Protein AF-A0A162RQN7-F1 (afdb_monomer_lite)

InterPro domains:
  IPR049168 Glycosyl hydrolase family 134 [PF21087] (33-75)
  IPR049168 Glycosyl hydrolase family 134 [PF21087] (76-157)

Radius of gyration: 20.98 Å; chains: 1; bounding box: 53×55×65 Å

Secondary structure (DSSP, 8-state):
----------------------SEEEEE-TTHHHHHHHHHHTT--HHHHHHHHHH-TTS-PPSGGGG--SGGG-S-HHHHGGGGT-HHHHHHHHHHHHHHH-HHHHHHHHHHHHHHHHSTT-HHHHIIIIIIIIHHHHHHHH-GGGGTSSEEEEE-----

Sequence (160 aa):
MQLNILSSLFVLFAIITIVLAADNGHYTVSDLGKRKQQILKNGGATLELAIAMLETEDMTNYVYGDGKTQDSANFDYNKGAVLNTDLAKDIKSRQESQAYFGLDKRFAGHRNGETGINNPNTQDIQNYKDAGVYWIKAQIESDQKYLRDDTSFWVYVQPI

pLDDT: mean 79.71, std 20.38, range [31.53, 98.5]

Organism: NCBI:txid747725

Foldseek 3Di:
DDDDDDDPDPPPPPPPPPPPQFPKDKDFDPCLLVVLVVLVVLPDDLLLVLLLLAQDVSSADDDQLVPDDDLSQDPDSVVVVVCNVDVSVVRVVLVVLCVVLPDQLSLQCVQPNPVRNVPSPDPLSCCCPVVRRVVQSCVCVVDVVSSRGRMRMYGDRDHD

Structure (mmCIF, N/CA/C/O backbone):
data_AF-A0A162RQN7-F1
#
_entry.id   AF-A0A162RQN7-F1
#
loop_
_atom_site.group_PDB
_atom_site.id
_atom_site.type_symbol
_atom_site.label_atom_id
_atom_site.label_alt_id
_atom_site.label_comp_id
_atom_site.label_asym_id
_atom_site.label_entity_id
_atom_site.label_seq_id
_atom_site.pdbx_PDB_ins_code
_atom_site.Cartn_x
_atom_site.Cartn_y
_atom_site.Cartn_z
_atom_site.occupancy
_atom_site.B_iso_or_equiv
_atom_site.auth_seq_id
_atom_site.auth_comp_id
_atom_site.auth_asym_id
_atom_site.auth_atom_id
_atom_site.pdbx_PDB_model_num
ATOM 1 N N . MET A 1 1 ? -32.798 38.073 -50.586 1.00 39.59 1 MET A N 1
ATOM 2 C CA . MET A 1 1 ? -31.399 38.549 -50.500 1.00 39.59 1 MET A CA 1
ATOM 3 C C . MET A 1 1 ? -31.307 39.347 -49.209 1.00 39.59 1 MET A C 1
ATOM 5 O O . MET A 1 1 ? -32.030 40.318 -49.113 1.00 39.59 1 MET A O 1
ATOM 9 N N . GLN A 1 2 ? -30.617 38.983 -48.134 1.00 37.03 2 GLN A N 1
ATOM 10 C CA . GLN A 1 2 ? -29.761 37.857 -47.757 1.00 37.03 2 GLN A CA 1
ATOM 11 C C . GLN A 1 2 ? -30.030 37.595 -46.257 1.00 37.03 2 GLN A C 1
ATOM 13 O O . GLN A 1 2 ? -30.337 38.524 -45.513 1.00 37.03 2 GLN A O 1
ATOM 18 N N . LEU A 1 3 ? -29.956 36.332 -45.843 1.00 38.66 3 LEU A N 1
ATOM 19 C CA . LEU A 1 3 ? -30.145 35.859 -44.472 1.00 38.66 3 LEU A CA 1
ATOM 20 C C . LEU A 1 3 ? -28.777 35.871 -43.765 1.00 38.66 3 LEU A C 1
ATOM 22 O O . LEU A 1 3 ? -27.895 35.151 -44.215 1.00 38.66 3 LEU A O 1
ATOM 26 N N . ASN A 1 4 ? -28.595 36.633 -42.681 1.00 45.12 4 ASN A N 1
ATOM 27 C CA . ASN A 1 4 ? -27.395 36.554 -41.835 1.00 45.12 4 ASN A CA 1
ATOM 28 C C . ASN A 1 4 ? -27.809 36.323 -40.381 1.00 45.12 4 ASN A C 1
ATOM 30 O O . ASN A 1 4 ? -28.064 37.266 -39.637 1.00 45.12 4 ASN A O 1
ATOM 34 N N . ILE A 1 5 ? -27.865 35.055 -39.981 1.00 48.38 5 ILE A N 1
ATOM 35 C CA . ILE A 1 5 ? -27.918 34.666 -38.574 1.00 48.38 5 ILE A CA 1
ATOM 36 C C . ILE A 1 5 ? -26.516 34.155 -38.245 1.00 48.38 5 ILE A C 1
ATOM 38 O O . ILE A 1 5 ? -26.109 33.109 -38.746 1.00 48.38 5 ILE A O 1
ATOM 42 N N . LEU A 1 6 ? -25.753 34.925 -37.462 1.00 45.31 6 LEU A N 1
ATOM 43 C CA . LEU A 1 6 ? -24.484 34.463 -36.905 1.00 45.31 6 LEU A CA 1
ATOM 44 C C . LEU A 1 6 ? -24.767 33.284 -35.966 1.00 45.31 6 LEU A C 1
ATOM 46 O O . LEU A 1 6 ? -25.307 33.445 -34.874 1.00 45.31 6 LEU A O 1
ATOM 50 N N . SER A 1 7 ? -24.376 32.096 -36.401 1.00 43.31 7 SER A N 1
ATOM 51 C CA . SER A 1 7 ? -24.244 30.900 -35.582 1.00 43.31 7 SER A CA 1
ATOM 52 C C . SER A 1 7 ? -23.085 31.079 -34.596 1.00 43.31 7 SER A C 1
ATOM 54 O O . SER A 1 7 ? -21.920 30.951 -34.969 1.00 43.31 7 SER A O 1
ATOM 56 N N . SER A 1 8 ? -23.402 31.376 -33.334 1.00 44.66 8 SER A N 1
ATOM 57 C CA . SER A 1 8 ? -22.459 31.238 -32.220 1.00 44.66 8 SER A CA 1
ATOM 58 C C . SER A 1 8 ? -22.447 29.775 -31.783 1.00 44.66 8 SER A C 1
ATOM 60 O O . SER A 1 8 ? -23.361 29.299 -31.11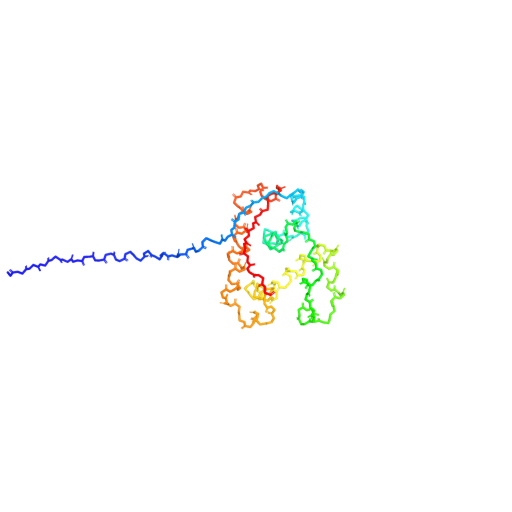0 1.00 44.66 8 SER A O 1
ATOM 62 N N . LEU A 1 9 ? -21.439 29.038 -32.242 1.00 41.03 9 LEU A N 1
ATOM 63 C CA . LEU A 1 9 ? -21.198 27.651 -31.870 1.00 41.03 9 LEU A CA 1
ATOM 64 C C . LEU A 1 9 ? -20.382 27.645 -30.567 1.00 41.03 9 LEU A C 1
ATOM 66 O O . LEU A 1 9 ? -19.156 27.709 -30.592 1.00 41.03 9 LEU A O 1
ATOM 70 N N . PHE A 1 10 ? -21.052 27.587 -29.415 1.00 44.25 10 PHE A N 1
ATOM 71 C CA . PHE A 1 10 ? -20.393 27.202 -28.165 1.00 44.25 10 PHE A CA 1
ATOM 72 C C . PHE A 1 10 ? -20.139 25.692 -28.232 1.00 44.25 10 PHE A C 1
ATOM 74 O O . PHE A 1 10 ? -21.006 24.883 -27.906 1.00 44.25 10 PHE A O 1
ATOM 81 N N . VAL A 1 11 ? -18.962 25.297 -28.721 1.00 45.03 11 VAL A N 1
ATOM 82 C CA . VAL A 1 11 ? -18.512 23.904 -28.640 1.00 45.03 11 VAL A CA 1
ATOM 83 C C . VAL A 1 11 ? -18.112 23.646 -27.193 1.00 45.03 11 VAL A C 1
ATOM 85 O O . VAL A 1 11 ? -16.981 23.893 -26.779 1.00 45.03 11 VAL A O 1
ATOM 88 N N . LEU A 1 12 ? -19.076 23.179 -26.404 1.00 38.59 12 LEU A N 1
ATOM 89 C CA . LEU A 1 12 ? -18.818 22.570 -25.112 1.00 38.59 12 LEU A CA 1
ATOM 90 C C . LEU A 1 12 ? -18.102 21.240 -25.382 1.00 38.59 12 LEU A C 1
ATOM 92 O O . LEU A 1 12 ? -18.740 20.233 -25.683 1.00 38.59 12 LEU A O 1
ATOM 96 N N . PHE A 1 13 ? -16.770 21.236 -25.316 1.00 43.47 13 PHE A N 1
ATOM 97 C CA . PHE A 1 13 ? -16.006 19.996 -25.204 1.00 43.47 13 PHE A CA 1
ATOM 98 C C . PHE A 1 13 ? -16.318 19.382 -23.835 1.00 43.47 13 PHE A C 1
ATOM 100 O O . PHE A 1 13 ? -15.612 19.604 -22.854 1.00 43.47 13 PHE A O 1
ATOM 107 N N . ALA A 1 14 ? -17.405 18.617 -23.756 1.00 45.25 14 ALA A N 1
ATOM 108 C CA . ALA A 1 14 ? -17.536 17.606 -22.727 1.00 45.25 14 ALA A CA 1
ATOM 109 C C . ALA A 1 14 ? -16.479 16.545 -23.045 1.00 45.25 14 ALA A C 1
ATOM 111 O O . ALA A 1 14 ? -16.681 15.679 -23.895 1.00 45.25 14 ALA A O 1
ATOM 112 N N . ILE A 1 15 ? -15.315 16.653 -22.404 1.00 43.25 15 ILE A N 1
ATOM 113 C CA . ILE A 1 15 ? -14.391 15.529 -22.309 1.00 43.25 15 ILE A CA 1
ATOM 114 C C . ILE A 1 15 ? -15.128 14.494 -21.460 1.00 43.25 15 ILE A C 1
ATOM 116 O O . ILE A 1 15 ? -15.089 14.533 -20.234 1.00 43.25 15 ILE A O 1
ATOM 120 N N . ILE A 1 16 ? -15.875 13.609 -22.119 1.00 43.38 16 ILE A N 1
ATOM 121 C CA . ILE A 1 16 ? -16.363 12.382 -21.504 1.00 43.38 16 ILE A CA 1
ATOM 122 C C . ILE A 1 16 ? -15.123 11.506 -21.373 1.00 43.38 16 ILE A C 1
ATOM 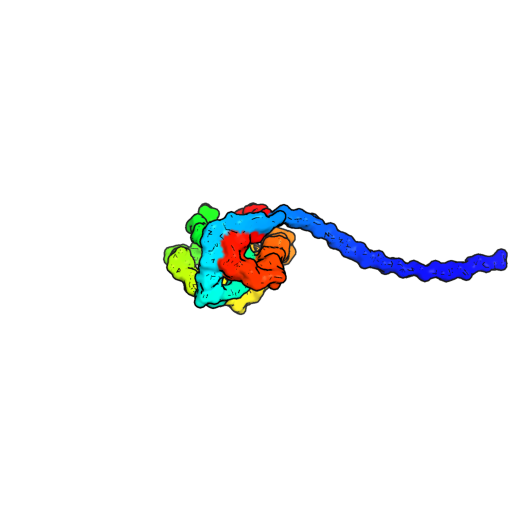124 O O . ILE A 1 16 ? -14.773 10.746 -22.275 1.00 43.38 16 ILE A O 1
ATOM 128 N N . THR A 1 17 ? -14.405 11.656 -20.263 1.00 44.41 17 THR A N 1
ATOM 129 C CA . THR A 1 17 ? -13.558 10.574 -19.785 1.00 44.41 17 THR A CA 1
ATOM 130 C C . THR A 1 17 ? -14.504 9.424 -19.482 1.00 44.41 17 THR A C 1
ATOM 132 O O . THR A 1 17 ? -15.276 9.459 -18.524 1.00 44.41 17 THR A O 1
ATOM 135 N N . ILE A 1 18 ? -14.500 8.413 -20.347 1.00 40.03 18 ILE A N 1
ATOM 136 C CA . ILE A 1 18 ? -15.088 7.124 -20.011 1.00 40.03 18 ILE A CA 1
ATOM 137 C C . ILE A 1 18 ? -14.220 6.592 -18.875 1.00 40.03 18 ILE A C 1
ATOM 139 O O . ILE A 1 18 ? -13.161 6.013 -19.101 1.00 40.03 18 ILE A O 1
ATOM 143 N N . VAL A 1 19 ? -14.637 6.851 -17.637 1.00 49.16 19 VAL A N 1
ATOM 144 C CA . VAL A 1 19 ? -14.188 6.059 -16.501 1.00 49.16 19 VAL A CA 1
ATOM 145 C C . VAL A 1 19 ? -14.808 4.693 -16.749 1.00 49.16 19 VAL A C 1
ATOM 147 O O . VAL A 1 19 ? -15.991 4.485 -16.486 1.00 49.16 19 VAL A O 1
ATOM 150 N N . LEU A 1 20 ? -14.039 3.766 -17.326 1.00 47.84 20 LEU A N 1
ATOM 151 C CA . LEU A 1 20 ? -14.301 2.357 -17.068 1.00 47.84 20 LEU A CA 1
ATOM 152 C C . LEU A 1 20 ? -14.300 2.256 -15.548 1.00 47.84 20 LEU A C 1
ATOM 154 O O . LEU A 1 20 ? -13.273 2.529 -14.926 1.00 47.84 20 LEU A O 1
ATOM 158 N N . ALA A 1 21 ? -15.468 2.014 -14.951 1.00 54.25 21 ALA A N 1
ATOM 159 C CA . ALA A 1 21 ? -15.546 1.789 -13.522 1.00 54.25 21 ALA A CA 1
ATOM 160 C C . ALA A 1 21 ? -14.578 0.640 -13.232 1.00 54.25 21 ALA A C 1
ATOM 162 O O . ALA A 1 21 ? -14.790 -0.473 -13.713 1.00 54.25 21 ALA A O 1
ATOM 163 N N . ALA A 1 22 ? -13.466 0.943 -12.558 1.00 67.19 22 ALA A N 1
ATOM 164 C CA . ALA A 1 22 ? -12.568 -0.097 -12.093 1.00 67.19 22 ALA A CA 1
ATOM 165 C C . ALA A 1 22 ? -13.411 -1.048 -11.239 1.00 67.19 22 ALA A C 1
ATOM 167 O O . ALA A 1 22 ? -14.250 -0.574 -10.473 1.00 67.19 22 ALA A O 1
ATOM 168 N N . ASP A 1 23 ? -13.243 -2.357 -11.398 1.00 89.62 23 ASP A N 1
ATOM 169 C CA . ASP A 1 23 ? -13.933 -3.308 -10.532 1.00 89.62 23 ASP A CA 1
ATOM 170 C C . ASP A 1 23 ? -13.385 -3.113 -9.116 1.00 89.62 23 ASP A C 1
ATOM 172 O O . ASP A 1 23 ? -12.203 -3.352 -8.864 1.00 89.62 23 ASP A O 1
ATOM 176 N N . ASN A 1 24 ? -14.191 -2.505 -8.249 1.00 93.31 24 ASN A N 1
ATOM 177 C CA . ASN A 1 24 ? -13.768 -2.008 -6.949 1.00 93.31 24 ASN A CA 1
ATOM 178 C C . ASN A 1 24 ? -14.904 -2.083 -5.932 1.00 93.31 24 ASN A C 1
A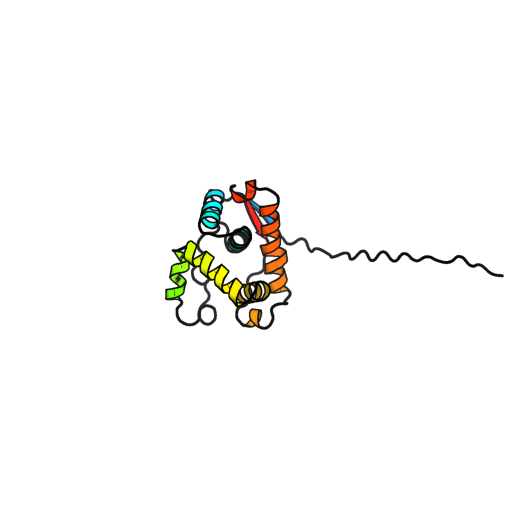TOM 180 O O . ASN A 1 24 ? -16.084 -2.190 -6.273 1.00 93.31 24 ASN A O 1
ATOM 184 N N . GLY A 1 25 ? -14.542 -2.007 -4.658 1.00 95.00 25 GLY A N 1
ATOM 185 C CA . GLY A 1 25 ? -15.517 -2.033 -3.583 1.00 95.00 25 GLY A CA 1
ATOM 186 C C . GLY A 1 25 ? -14.873 -2.011 -2.211 1.00 95.00 25 GLY A C 1
ATOM 187 O O . GLY A 1 25 ? -13.733 -1.578 -2.038 1.00 95.00 25 GLY A O 1
ATOM 188 N N . HIS A 1 26 ? -15.630 -2.475 -1.221 1.00 96.62 26 HIS A N 1
ATOM 189 C CA . HIS A 1 26 ? -15.148 -2.631 0.143 1.00 96.62 26 HIS A CA 1
ATOM 190 C C . HIS A 1 26 ? -15.796 -3.826 0.840 1.00 96.62 26 HIS A C 1
ATOM 192 O O . HIS A 1 26 ? -16.879 -4.270 0.461 1.00 96.62 26 HIS A O 1
ATOM 198 N N . TYR A 1 27 ? -15.130 -4.324 1.872 1.00 97.00 27 TYR A N 1
ATOM 199 C CA . TYR A 1 27 ? -15.629 -5.347 2.789 1.00 97.00 27 TYR A CA 1
ATOM 200 C C . TYR A 1 27 ? -14.974 -5.169 4.163 1.00 97.00 27 TYR A C 1
ATOM 202 O O . TYR A 1 27 ? -14.111 -4.310 4.348 1.00 97.00 27 TYR A O 1
ATOM 210 N N . THR A 1 28 ? -15.412 -5.938 5.156 1.00 97.69 28 THR A N 1
ATOM 211 C CA . THR A 1 28 ? -14.861 -5.878 6.515 1.00 97.69 28 THR A CA 1
ATOM 212 C C . THR A 1 28 ? -13.856 -7.002 6.729 1.00 97.69 28 THR A C 1
ATOM 214 O O . THR A 1 28 ? -14.183 -8.165 6.502 1.00 97.69 28 THR A O 1
ATOM 217 N N . VAL A 1 29 ? -12.668 -6.657 7.224 1.00 95.00 29 VAL A N 1
ATOM 218 C CA . VAL A 1 29 ? -11.610 -7.599 7.612 1.00 95.00 29 VAL A CA 1
ATOM 219 C C . VAL A 1 29 ? -11.347 -7.441 9.101 1.00 95.00 29 VAL A C 1
ATOM 221 O O . VAL A 1 29 ? -10.922 -6.379 9.555 1.00 95.00 29 VAL A O 1
ATOM 224 N N . SER A 1 30 ? -11.608 -8.501 9.866 1.00 96.44 30 SER A N 1
ATOM 225 C CA . SER A 1 30 ? -11.440 -8.491 11.323 1.00 96.44 30 SER A CA 1
ATOM 226 C C . SER A 1 30 ? -10.039 -8.023 11.717 1.00 96.44 30 SER A C 1
ATOM 228 O O . SER A 1 30 ? -9.048 -8.495 11.166 1.00 96.44 30 SER A O 1
ATOM 230 N N . ASP A 1 31 ? -9.962 -7.123 12.699 1.00 95.44 31 ASP A N 1
ATOM 231 C CA . ASP A 1 31 ? -8.719 -6.566 13.252 1.00 95.44 31 ASP A CA 1
ATOM 232 C C . ASP A 1 31 ? -7.882 -5.697 12.291 1.00 95.44 31 ASP A C 1
ATOM 234 O O . ASP A 1 31 ? -6.827 -5.181 12.691 1.00 95.44 31 ASP A O 1
ATOM 238 N N . LEU A 1 32 ? -8.353 -5.437 11.068 1.00 95.25 32 LEU A N 1
ATOM 239 C CA . LEU A 1 32 ? -7.648 -4.585 10.110 1.00 95.25 32 LEU A CA 1
ATOM 240 C C . LEU A 1 32 ? -7.447 -3.164 10.653 1.00 95.25 32 LEU A C 1
ATOM 242 O O . LEU A 1 32 ? -6.387 -2.568 10.459 1.00 95.25 32 LEU A O 1
ATOM 246 N N . GLY A 1 33 ? -8.397 -2.635 11.423 1.00 96.06 33 GLY A N 1
ATOM 247 C CA . GLY A 1 33 ? -8.271 -1.351 12.103 1.00 96.06 33 GLY A CA 1
ATOM 248 C C . GLY A 1 33 ? -7.069 -1.289 13.042 1.00 96.06 33 GLY A C 1
ATOM 249 O O . GLY A 1 33 ? -6.321 -0.305 13.055 1.00 96.06 33 GLY A O 1
ATOM 250 N N . LYS A 1 34 ? -6.795 -2.375 13.776 1.00 95.62 34 LYS A N 1
ATOM 251 C CA . LYS A 1 34 ? -5.596 -2.481 14.624 1.00 95.62 34 LYS A CA 1
ATOM 252 C C . LYS A 1 34 ? -4.331 -2.486 13.772 1.00 95.62 34 LYS A C 1
ATOM 254 O O . LYS A 1 34 ? -3.365 -1.805 14.127 1.00 95.62 34 LYS A O 1
ATOM 259 N N . ARG A 1 35 ? -4.340 -3.200 12.644 1.00 94.38 35 ARG A N 1
ATOM 260 C CA . ARG A 1 35 ? -3.208 -3.258 11.712 1.00 94.38 35 ARG A CA 1
ATOM 261 C C . ARG A 1 35 ? -2.911 -1.899 11.075 1.00 94.38 35 ARG A C 1
ATOM 263 O O . ARG A 1 35 ? -1.759 -1.465 11.102 1.00 94.38 35 ARG A O 1
ATOM 270 N N . LYS A 1 36 ? -3.934 -1.162 10.630 1.00 95.19 36 LYS A N 1
ATOM 271 C CA . LYS A 1 36 ? -3.795 0.225 10.150 1.00 95.19 36 LYS A CA 1
ATOM 272 C C . LYS A 1 36 ? -3.105 1.103 11.195 1.00 95.19 36 LYS A C 1
ATOM 274 O O . LYS A 1 36 ? -2.151 1.818 10.892 1.00 95.19 36 LYS A O 1
ATOM 279 N N . GLN A 1 37 ? -3.522 0.998 12.459 1.00 96.88 37 GLN A N 1
ATOM 280 C CA . GLN A 1 37 ? -2.900 1.750 13.553 1.00 96.88 37 GLN A CA 1
ATOM 281 C C . GLN A 1 37 ? -1.443 1.336 13.816 1.00 96.88 37 GLN A C 1
ATOM 283 O O . GLN A 1 37 ? -0.646 2.188 14.207 1.00 96.88 37 GLN A O 1
ATOM 288 N N . GLN A 1 38 ? -1.061 0.072 13.601 1.00 92.31 38 GLN A N 1
ATOM 289 C CA . GLN A 1 38 ? 0.344 -0.347 13.676 1.00 92.31 38 GLN A CA 1
ATOM 290 C C . GLN A 1 38 ? 1.187 0.313 12.580 1.00 92.31 38 GLN A C 1
ATOM 292 O O . GLN A 1 38 ? 2.257 0.834 12.890 1.00 92.31 38 GLN A O 1
ATOM 297 N N . ILE A 1 39 ? 0.706 0.336 11.334 1.00 90.25 39 ILE A N 1
ATOM 298 C CA . ILE A 1 39 ? 1.411 0.962 10.203 1.00 90.25 39 ILE A CA 1
ATOM 299 C C . ILE A 1 39 ? 1.619 2.458 10.465 1.00 90.25 39 ILE A C 1
ATOM 301 O O . ILE A 1 39 ? 2.748 2.945 10.409 1.00 90.25 39 ILE A O 1
ATOM 305 N N . LEU A 1 40 ? 0.558 3.171 10.857 1.00 93.56 40 LEU A N 1
ATOM 306 C CA . LEU A 1 40 ? 0.630 4.606 11.155 1.00 93.56 40 LEU A CA 1
ATOM 307 C C . LEU A 1 40 ? 1.596 4.915 12.315 1.00 93.56 40 LEU A C 1
ATOM 309 O O . LEU A 1 40 ? 2.380 5.859 12.243 1.00 93.56 40 LEU A O 1
ATOM 313 N N . LYS A 1 41 ? 1.600 4.097 13.379 1.00 94.25 41 LYS A N 1
ATOM 314 C CA . LYS A 1 41 ? 2.529 4.259 14.516 1.00 94.25 41 LYS A CA 1
ATOM 315 C C . LYS A 1 41 ? 3.994 4.005 14.152 1.00 94.25 41 LYS A C 1
ATOM 317 O O . LYS A 1 41 ? 4.868 4.537 14.827 1.00 94.25 41 LYS A O 1
ATOM 322 N N . ASN A 1 42 ? 4.259 3.213 13.113 1.00 90.25 42 ASN A N 1
ATOM 323 C CA . ASN A 1 42 ? 5.607 2.935 12.611 1.00 90.25 42 ASN A CA 1
ATOM 324 C C . ASN A 1 42 ? 6.036 3.905 11.490 1.00 90.25 42 ASN A C 1
ATOM 326 O O . ASN A 1 42 ? 7.002 3.638 10.783 1.00 90.25 42 ASN A O 1
ATOM 330 N N . GLY A 1 43 ? 5.343 5.042 11.346 1.00 89.06 43 GLY A N 1
ATOM 331 C CA . GLY A 1 43 ? 5.726 6.121 10.432 1.00 89.06 43 GLY A CA 1
ATOM 332 C C . GLY A 1 43 ? 5.108 6.036 9.036 1.00 89.06 43 GLY A C 1
ATOM 333 O O . GLY A 1 43 ? 5.491 6.820 8.169 1.00 89.06 43 GLY A O 1
ATOM 334 N N . GLY A 1 44 ? 4.172 5.111 8.803 1.00 88.25 44 GLY A N 1
ATOM 335 C CA . GLY A 1 44 ? 3.405 5.057 7.560 1.00 88.25 44 GLY A CA 1
ATOM 336 C C . GLY A 1 44 ? 2.372 6.183 7.474 1.00 88.25 44 GLY A C 1
ATOM 337 O O . GLY A 1 44 ? 1.858 6.650 8.492 1.00 88.25 44 GLY A O 1
ATOM 338 N N . ALA A 1 45 ? 2.042 6.605 6.257 1.00 93.25 45 ALA A N 1
ATOM 339 C CA . ALA A 1 45 ? 0.953 7.527 5.965 1.00 93.25 45 ALA A CA 1
ATOM 340 C C . ALA A 1 45 ? -0.194 6.797 5.244 1.00 93.25 45 ALA A C 1
ATOM 342 O O . ALA A 1 45 ? -0.164 5.583 5.031 1.00 93.25 45 ALA A O 1
ATOM 343 N N . THR A 1 46 ? -1.227 7.538 4.836 1.00 95.50 46 THR A N 1
ATOM 344 C CA . THR A 1 46 ? -2.353 6.976 4.072 1.00 95.50 46 THR A CA 1
ATOM 345 C C . THR A 1 46 ? -1.902 6.312 2.768 1.00 95.50 46 THR A C 1
ATOM 347 O O . THR A 1 46 ? -2.535 5.367 2.310 1.00 95.50 46 THR A O 1
ATOM 350 N N . LEU A 1 47 ? -0.799 6.781 2.171 1.00 92.88 47 LEU A N 1
ATOM 351 C CA . LEU A 1 47 ? -0.228 6.162 0.978 1.00 92.88 47 LEU A CA 1
ATOM 352 C C . LEU A 1 47 ? 0.255 4.733 1.265 1.00 92.88 47 LEU A C 1
ATOM 354 O O . LEU A 1 47 ? -0.069 3.824 0.510 1.00 92.88 47 LEU A O 1
ATOM 358 N N . GLU A 1 48 ? 0.981 4.515 2.362 1.00 90.88 48 GLU A N 1
ATOM 359 C CA . GLU A 1 48 ? 1.435 3.183 2.774 1.00 90.88 48 GLU A CA 1
ATOM 360 C C . GLU A 1 48 ? 0.261 2.261 3.109 1.00 90.88 48 GLU A C 1
ATOM 362 O O . GLU A 1 48 ? 0.298 1.093 2.731 1.00 90.88 48 GLU A O 1
ATOM 367 N N . LEU A 1 49 ? -0.797 2.782 3.745 1.00 93.56 49 LEU A N 1
ATOM 368 C CA . LEU A 1 49 ? -2.028 2.018 3.972 1.00 93.56 49 LEU A CA 1
ATOM 369 C C . LEU A 1 49 ? -2.679 1.589 2.656 1.00 93.56 49 LEU A C 1
ATOM 371 O O . LEU A 1 49 ? -3.048 0.431 2.520 1.00 93.56 49 LEU A O 1
ATOM 375 N N . ALA A 1 50 ? -2.809 2.503 1.694 1.00 94.81 50 ALA A N 1
ATOM 376 C CA . ALA A 1 50 ? -3.455 2.218 0.418 1.00 94.81 50 ALA A CA 1
ATOM 377 C C . ALA A 1 50 ? -2.672 1.206 -0.426 1.00 94.81 50 ALA A C 1
ATOM 379 O O . ALA A 1 50 ? -3.270 0.322 -1.030 1.00 94.81 50 ALA A O 1
ATOM 380 N N . ILE A 1 51 ? -1.339 1.308 -0.432 1.00 90.12 51 ILE A N 1
ATOM 381 C CA . ILE A 1 51 ? -0.477 0.315 -1.081 1.00 90.12 51 ILE A CA 1
ATOM 382 C C . ILE A 1 51 ? -0.654 -1.033 -0.380 1.00 90.12 51 ILE A C 1
ATOM 384 O O . ILE A 1 51 ? -0.991 -2.001 -1.043 1.00 90.12 51 ILE A O 1
ATOM 388 N N . ALA A 1 52 ? -0.487 -1.106 0.944 1.00 90.31 52 ALA A N 1
ATOM 389 C CA . ALA A 1 52 ? -0.610 -2.373 1.667 1.00 90.31 52 ALA A CA 1
ATOM 390 C C . ALA A 1 52 ? -1.987 -3.034 1.472 1.00 90.31 52 ALA A C 1
ATOM 392 O O . ALA A 1 52 ? -2.059 -4.245 1.322 1.00 90.31 52 ALA A O 1
ATOM 393 N N . MET A 1 53 ? -3.058 -2.236 1.427 1.00 93.62 53 MET A N 1
ATOM 394 C CA . MET A 1 53 ? -4.433 -2.698 1.210 1.00 93.62 53 MET A CA 1
ATOM 395 C C . MET A 1 53 ? -4.682 -3.221 -0.211 1.00 93.62 53 MET A C 1
ATOM 397 O O . MET A 1 53 ? -5.526 -4.091 -0.397 1.00 93.62 53 MET A O 1
ATOM 401 N N . LEU A 1 54 ? -3.970 -2.693 -1.213 1.00 91.50 54 LEU A N 1
ATOM 402 C CA . LEU A 1 54 ? -4.038 -3.210 -2.581 1.00 91.50 54 LEU A CA 1
ATOM 403 C C . LEU A 1 54 ? -3.257 -4.522 -2.732 1.00 91.50 54 LEU A C 1
ATOM 405 O O . LEU A 1 54 ? -3.660 -5.382 -3.507 1.00 91.50 54 LEU A O 1
ATOM 409 N N . GLU A 1 55 ? -2.135 -4.654 -2.021 1.00 85.25 55 GLU A N 1
ATOM 410 C CA . GLU A 1 55 ? -1.243 -5.814 -2.128 1.00 85.25 55 GLU A CA 1
ATOM 411 C C . GLU A 1 55 ? -1.775 -7.038 -1.366 1.00 85.25 55 GLU A C 1
ATOM 413 O O . GLU A 1 55 ? -1.639 -8.160 -1.851 1.00 85.25 55 GLU A O 1
ATOM 418 N N . THR A 1 56 ? -2.373 -6.854 -0.179 1.00 84.81 56 THR A N 1
ATOM 419 C CA . THR A 1 56 ? -2.897 -7.962 0.637 1.00 84.81 56 THR A CA 1
ATOM 420 C C . THR A 1 56 ? -4.196 -7.609 1.365 1.00 84.81 56 THR A C 1
ATOM 422 O O . THR A 1 56 ? -4.412 -6.477 1.797 1.00 84.81 56 THR A O 1
ATOM 425 N N . GLU A 1 57 ? -5.063 -8.613 1.544 1.00 81.19 57 GLU A N 1
ATOM 426 C CA . GLU A 1 57 ? -6.384 -8.465 2.178 1.00 81.19 57 GLU A CA 1
ATOM 427 C C . GLU A 1 57 ? -6.304 -7.954 3.628 1.00 81.19 57 GLU A C 1
ATOM 429 O O . GLU A 1 57 ? -7.112 -7.126 4.050 1.00 81.19 57 GLU A O 1
ATOM 434 N N . ASP A 1 58 ? -5.309 -8.409 4.389 1.00 84.50 58 ASP A N 1
ATOM 435 C CA . ASP A 1 58 ? -5.143 -8.100 5.810 1.00 84.50 58 ASP A CA 1
ATOM 436 C C . ASP A 1 58 ? -4.014 -7.089 6.100 1.00 84.50 58 ASP A C 1
ATOM 438 O O . ASP A 1 58 ? -3.716 -6.809 7.265 1.00 84.50 58 ASP A O 1
ATOM 442 N N . MET A 1 59 ? -3.377 -6.521 5.064 1.00 82.75 59 MET A N 1
ATOM 443 C CA . MET A 1 59 ? -2.157 -5.698 5.167 1.00 82.75 59 MET A CA 1
ATOM 444 C C . MET A 1 59 ? -1.022 -6.385 5.947 1.00 82.75 59 MET A C 1
ATOM 446 O O . MET A 1 59 ? -0.172 -5.724 6.573 1.00 82.75 59 MET A O 1
ATOM 450 N N . THR A 1 60 ? -1.030 -7.716 5.988 1.00 74.12 60 THR A N 1
ATOM 451 C CA . THR A 1 60 ? 0.049 -8.517 6.548 1.00 74.12 60 THR A CA 1
ATOM 452 C C . THR A 1 60 ? 0.811 -9.239 5.444 1.00 74.12 60 THR A C 1
ATOM 454 O O . THR A 1 60 ? 0.665 -8.935 4.260 1.00 74.12 60 THR A O 1
ATOM 457 N N . ASN A 1 61 ? 1.751 -10.077 5.871 1.00 61.53 61 ASN A N 1
ATOM 458 C CA . ASN A 1 61 ? 2.838 -10.606 5.070 1.00 61.53 61 ASN A CA 1
ATOM 459 C C . ASN A 1 61 ? 2.351 -11.231 3.759 1.00 61.53 61 ASN A C 1
ATOM 461 O O . ASN A 1 61 ? 1.541 -12.153 3.741 1.00 61.53 61 ASN A O 1
ATOM 465 N N . TYR A 1 62 ? 2.949 -10.762 2.672 1.00 52.00 62 TYR A N 1
ATOM 466 C CA . TYR A 1 62 ? 2.903 -11.396 1.367 1.00 52.00 62 TYR A CA 1
ATOM 467 C C . TYR A 1 62 ? 3.633 -12.750 1.413 1.00 52.00 62 TYR A C 1
ATOM 469 O O . TYR A 1 62 ? 4.569 -12.949 2.198 1.00 52.00 62 TYR A O 1
ATOM 477 N N . VAL A 1 63 ? 3.234 -13.695 0.554 1.00 48.91 63 VAL A N 1
ATOM 478 C CA . VAL A 1 63 ? 4.038 -14.902 0.296 1.00 48.91 63 VAL A CA 1
ATOM 479 C C . VAL A 1 63 ? 5.422 -14.440 -0.150 1.00 48.91 63 VAL A C 1
ATOM 481 O O . VAL A 1 63 ? 5.519 -13.626 -1.060 1.00 48.91 63 VAL A O 1
ATOM 484 N N . TYR A 1 64 ? 6.489 -14.922 0.495 1.00 40.16 64 TYR A N 1
ATOM 485 C CA . TYR A 1 64 ? 7.855 -14.449 0.249 1.00 40.16 64 TYR A CA 1
ATOM 486 C C . TYR A 1 64 ? 8.185 -14.384 -1.253 1.00 40.16 64 TYR A C 1
ATOM 488 O O . TYR A 1 64 ? 8.100 -15.389 -1.959 1.00 40.16 64 TYR A O 1
ATOM 496 N N . GLY A 1 65 ? 8.549 -13.189 -1.729 1.00 49.72 65 GLY A N 1
ATOM 497 C CA . GLY A 1 65 ? 8.873 -12.926 -3.134 1.00 49.72 65 GLY A CA 1
ATOM 498 C C . GLY A 1 65 ? 7.688 -12.971 -4.104 1.00 49.72 65 GLY A C 1
ATOM 499 O O . GLY A 1 65 ? 7.932 -12.989 -5.302 1.00 49.72 65 GLY A O 1
ATOM 500 N N . ASP A 1 66 ? 6.437 -13.038 -3.633 1.00 55.84 66 ASP A N 1
ATOM 501 C CA . ASP A 1 66 ? 5.242 -13.260 -4.472 1.00 55.84 66 ASP A CA 1
ATOM 502 C C . ASP A 1 66 ? 5.397 -14.498 -5.390 1.00 55.84 66 ASP A C 1
ATOM 504 O O . ASP A 1 66 ? 4.931 -14.545 -6.524 1.00 55.84 66 ASP A O 1
ATOM 508 N N . GLY A 1 67 ? 6.165 -15.501 -4.932 1.00 52.97 67 GLY A N 1
ATOM 509 C CA . GLY A 1 67 ? 6.526 -16.685 -5.724 1.00 52.97 67 GLY A CA 1
ATOM 510 C C . GLY A 1 67 ? 7.551 -16.449 -6.847 1.00 52.97 67 GLY A C 1
ATOM 511 O O . GLY A 1 67 ? 7.827 -17.371 -7.615 1.00 52.97 67 GLY A O 1
ATOM 512 N N . LYS A 1 68 ? 8.138 -15.250 -6.948 1.00 54.66 68 LYS A N 1
ATOM 513 C CA . LYS A 1 68 ? 9.125 -14.844 -7.966 1.00 54.66 68 LYS A CA 1
ATOM 514 C C . LYS A 1 68 ? 10.566 -14.970 -7.435 1.00 54.66 68 LYS A C 1
ATOM 516 O O . LYS A 1 68 ? 10.825 -14.815 -6.243 1.00 54.66 68 LYS A O 1
ATOM 521 N N . THR A 1 69 ? 11.533 -15.227 -8.325 1.00 50.28 69 THR A N 1
ATOM 522 C CA . THR A 1 69 ? 12.969 -15.401 -7.997 1.00 50.28 69 THR A CA 1
ATOM 523 C C . THR A 1 69 ? 13.881 -14.580 -8.925 1.00 50.28 69 THR A C 1
ATOM 525 O O . THR A 1 69 ? 13.537 -14.411 -10.088 1.00 50.28 69 THR A O 1
ATOM 528 N N . GLN A 1 70 ? 15.085 -14.201 -8.460 1.00 56.97 70 GLN A N 1
ATOM 529 C CA . GLN A 1 70 ? 16.199 -13.584 -9.228 1.00 56.97 70 GLN A CA 1
ATOM 530 C C . GLN A 1 70 ? 16.133 -12.060 -9.452 1.00 56.97 70 GLN A C 1
ATOM 532 O O . GLN A 1 70 ? 16.209 -11.375 -8.449 1.00 56.97 70 GLN A O 1
ATOM 537 N N . ASP A 1 71 ? 16.066 -11.490 -10.667 1.00 48.19 71 ASP A N 1
ATOM 538 C CA . ASP A 1 71 ? 16.182 -10.020 -10.909 1.00 48.19 71 ASP A CA 1
ATOM 539 C C . ASP A 1 71 ? 15.087 -9.172 -10.215 1.00 48.19 71 ASP A C 1
ATOM 541 O O . ASP A 1 71 ? 15.231 -7.962 -10.046 1.00 48.19 71 ASP A O 1
ATOM 545 N N . SER A 1 72 ? 14.022 -9.813 -9.726 1.00 52.94 72 SER A N 1
ATOM 546 C CA . SER A 1 72 ? 13.041 -9.266 -8.776 1.00 52.94 72 SER A CA 1
ATOM 547 C C . SER A 1 72 ? 13.547 -9.186 -7.315 1.00 52.94 72 SER A C 1
ATOM 549 O O . SER A 1 72 ? 12.819 -8.751 -6.427 1.00 52.94 72 SER A O 1
ATOM 551 N N . ALA A 1 73 ? 14.788 -9.604 -7.058 1.00 46.47 73 ALA A N 1
ATOM 552 C CA . ALA A 1 73 ? 15.526 -9.620 -5.794 1.00 46.47 73 ALA A CA 1
ATOM 553 C C . ALA A 1 73 ? 17.042 -9.853 -6.048 1.00 46.47 73 ALA A C 1
ATOM 555 O O . ALA A 1 73 ? 17.594 -10.887 -5.660 1.00 46.47 73 ALA A O 1
ATOM 556 N N . ASN A 1 74 ? 17.752 -8.937 -6.719 1.00 31.53 74 ASN A N 1
ATOM 557 C CA . ASN A 1 74 ? 19.181 -9.149 -6.987 1.00 31.53 74 ASN A CA 1
ATOM 558 C C . ASN A 1 74 ? 20.040 -9.111 -5.704 1.00 31.53 74 ASN A C 1
ATOM 560 O O . ASN A 1 74 ? 20.065 -8.116 -4.985 1.00 31.53 74 ASN A O 1
ATOM 564 N N . PHE A 1 75 ? 20.737 -10.225 -5.440 1.00 35.03 75 PHE A N 1
ATOM 565 C CA . PHE A 1 75 ? 21.846 -10.429 -4.490 1.00 35.03 75 PHE A CA 1
ATOM 566 C C . PHE A 1 75 ? 21.789 -9.685 -3.147 1.00 35.03 75 PHE A C 1
ATOM 568 O O . PHE A 1 75 ? 22.658 -8.887 -2.826 1.00 35.03 75 PHE A O 1
ATOM 575 N N . ASP A 1 76 ? 20.782 -10.014 -2.341 1.00 44.53 76 ASP A N 1
ATOM 576 C CA . ASP A 1 76 ? 20.854 -10.271 -0.890 1.00 44.53 76 ASP A CA 1
ATOM 577 C C . ASP A 1 76 ? 19.413 -10.449 -0.380 1.00 44.53 76 ASP A C 1
ATOM 579 O O . ASP A 1 76 ? 18.931 -9.769 0.524 1.00 44.53 76 ASP A O 1
ATOM 583 N N . TYR A 1 77 ? 18.662 -11.356 -1.007 1.00 43.12 77 TYR A N 1
ATOM 584 C CA . TYR A 1 77 ? 17.250 -11.585 -0.680 1.00 43.12 77 TYR A CA 1
ATOM 585 C C . TYR A 1 77 ? 17.048 -11.907 0.821 1.00 43.12 77 TYR A C 1
ATOM 587 O O . TYR A 1 77 ? 16.057 -11.494 1.427 1.00 43.12 77 TYR A O 1
ATOM 595 N N . ASN A 1 78 ? 18.050 -12.532 1.460 1.00 52.41 78 ASN A N 1
ATOM 596 C CA . ASN A 1 78 ? 18.124 -12.743 2.910 1.00 52.41 78 ASN A CA 1
ATOM 597 C C . ASN A 1 78 ? 18.235 -11.436 3.718 1.00 52.41 78 ASN A C 1
ATOM 599 O O . ASN A 1 78 ? 17.694 -11.362 4.818 1.00 52.41 78 ASN A O 1
ATOM 603 N N . LYS A 1 79 ? 18.889 -10.388 3.195 1.00 60.16 79 LYS A N 1
ATOM 604 C CA . LYS A 1 79 ? 18.871 -9.053 3.819 1.00 60.16 79 LYS A CA 1
ATOM 605 C C . LYS A 1 79 ? 17.502 -8.394 3.676 1.00 60.16 79 LYS A C 1
ATOM 607 O O . LYS A 1 79 ? 17.080 -7.716 4.604 1.00 60.16 79 LYS A O 1
ATOM 612 N N .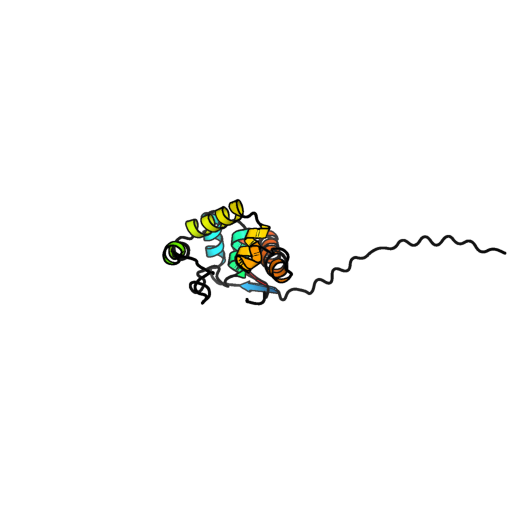 GLY A 1 80 ? 16.796 -8.627 2.568 1.00 60.12 80 GLY A N 1
ATOM 613 C CA . GLY A 1 80 ? 15.416 -8.166 2.375 1.00 60.12 80 GLY A CA 1
ATOM 614 C C . GLY A 1 80 ? 14.401 -8.862 3.291 1.00 60.12 80 GLY A C 1
ATOM 615 O O . GLY A 1 80 ? 13.419 -8.249 3.697 1.00 60.12 80 GLY A O 1
ATOM 616 N N . ALA A 1 81 ? 14.661 -10.110 3.701 1.00 69.25 81 ALA A N 1
ATOM 617 C CA . ALA A 1 81 ? 13.765 -10.879 4.569 1.00 69.25 81 ALA A CA 1
ATOM 618 C C . ALA A 1 81 ? 13.490 -10.210 5.928 1.00 69.25 81 ALA A C 1
ATOM 620 O O . ALA A 1 81 ? 12.433 -10.440 6.514 1.00 69.25 81 ALA A O 1
ATOM 621 N N . VAL A 1 82 ? 14.398 -9.346 6.408 1.00 74.56 82 VAL A N 1
ATOM 622 C CA . VAL A 1 82 ? 14.186 -8.563 7.637 1.00 74.56 82 VAL A CA 1
ATOM 623 C C . VAL A 1 82 ? 12.914 -7.712 7.561 1.00 74.56 82 VAL A C 1
ATOM 625 O O . VAL A 1 82 ? 12.236 -7.559 8.575 1.00 74.56 82 VAL A O 1
ATOM 628 N N . LEU A 1 83 ? 12.549 -7.226 6.367 1.00 73.88 83 LEU A N 1
ATOM 629 C CA . LEU A 1 83 ? 11.375 -6.377 6.147 1.00 73.88 83 LEU A CA 1
ATOM 630 C C . LEU A 1 83 ? 10.058 -7.129 6.422 1.00 73.88 83 LEU A C 1
ATOM 632 O O . LEU A 1 83 ? 9.091 -6.519 6.857 1.00 73.88 83 LEU A O 1
ATOM 636 N N . ASN A 1 84 ? 10.042 -8.464 6.314 1.00 71.19 84 ASN A N 1
ATOM 637 C CA . ASN A 1 84 ? 8.865 -9.294 6.637 1.00 71.19 84 ASN A CA 1
ATOM 638 C C . ASN A 1 84 ? 8.577 -9.399 8.138 1.00 71.19 84 ASN A C 1
ATOM 640 O O . ASN A 1 84 ? 7.521 -9.871 8.554 1.00 71.19 84 ASN A O 1
ATOM 644 N N . THR A 1 85 ? 9.556 -9.033 8.961 1.00 80.19 85 THR A N 1
ATOM 645 C CA . THR A 1 85 ? 9.484 -9.157 10.424 1.00 80.19 85 THR A CA 1
ATOM 646 C C . THR A 1 85 ? 9.646 -7.820 11.140 1.00 80.19 85 THR A C 1
ATOM 648 O O . THR A 1 85 ? 9.352 -7.726 12.329 1.00 80.19 85 THR A O 1
ATOM 651 N N . ASP A 1 86 ? 10.080 -6.778 10.430 1.00 84.56 86 ASP A N 1
ATOM 652 C CA . ASP A 1 86 ? 10.354 -5.448 10.967 1.00 84.56 86 ASP A CA 1
ATOM 653 C C . ASP A 1 86 ? 9.599 -4.392 10.152 1.00 84.56 86 ASP A C 1
ATOM 655 O O . ASP A 1 86 ? 10.100 -3.843 9.169 1.00 84.56 86 ASP A O 1
ATOM 659 N N . LEU A 1 87 ? 8.368 -4.111 10.591 1.00 83.06 87 LEU A N 1
ATOM 660 C CA . LEU A 1 87 ? 7.460 -3.166 9.937 1.00 83.06 87 LEU A CA 1
ATOM 661 C C . LEU A 1 87 ? 8.059 -1.755 9.814 1.00 83.06 87 LEU A C 1
ATOM 663 O O . LEU A 1 87 ? 7.821 -1.068 8.825 1.00 83.06 87 LEU A O 1
ATOM 667 N N . ALA A 1 88 ? 8.839 -1.310 10.803 1.00 84.94 88 ALA A N 1
ATOM 668 C CA . ALA A 1 88 ? 9.459 0.011 10.765 1.00 84.94 88 ALA A CA 1
ATOM 669 C C . ALA A 1 88 ? 10.532 0.089 9.671 1.00 84.94 88 ALA A C 1
ATOM 671 O O . ALA A 1 88 ? 10.611 1.085 8.949 1.00 84.94 88 ALA A O 1
ATOM 672 N N . LYS A 1 89 ? 11.344 -0.966 9.515 1.00 86.44 89 LYS A N 1
ATOM 673 C CA . LYS A 1 89 ? 12.321 -1.039 8.421 1.00 86.44 89 LYS A CA 1
ATOM 674 C C . LYS A 1 89 ? 11.657 -1.165 7.057 1.00 86.44 89 LYS A C 1
ATOM 676 O O . LYS A 1 89 ? 12.153 -0.548 6.119 1.00 86.44 89 LYS A O 1
ATOM 681 N N . ASP A 1 90 ? 10.560 -1.910 6.949 1.00 82.44 90 ASP A N 1
ATOM 682 C CA . ASP A 1 90 ? 9.789 -2.020 5.705 1.00 82.44 90 ASP A CA 1
ATOM 683 C C . ASP A 1 90 ? 9.278 -0.649 5.238 1.00 82.44 90 ASP A C 1
ATOM 685 O O . ASP A 1 90 ? 9.628 -0.172 4.154 1.00 82.44 90 ASP A O 1
ATOM 689 N N . ILE A 1 91 ? 8.567 0.064 6.118 1.00 83.38 91 ILE A N 1
ATOM 690 C CA . ILE A 1 91 ? 8.068 1.418 5.838 1.00 83.38 91 ILE A CA 1
ATOM 691 C C . ILE A 1 91 ? 9.221 2.362 5.475 1.00 83.38 91 ILE A C 1
ATOM 693 O O . ILE A 1 91 ? 9.143 3.082 4.476 1.00 83.38 91 ILE A O 1
ATOM 697 N N . LYS A 1 92 ? 10.316 2.337 6.243 1.00 87.50 92 LYS A N 1
ATOM 698 C CA . LYS A 1 92 ? 11.478 3.191 5.982 1.00 87.50 92 LYS A CA 1
ATOM 699 C C . LYS A 1 92 ? 12.123 2.889 4.627 1.00 87.50 92 LYS A C 1
ATOM 701 O O . LYS A 1 92 ? 12.417 3.819 3.881 1.00 87.50 92 LYS A O 1
ATOM 706 N N . SER A 1 93 ? 12.291 1.616 4.273 1.00 86.25 93 SER A N 1
ATOM 707 C CA . SER A 1 93 ? 12.843 1.211 2.976 1.00 86.25 93 SER A CA 1
ATOM 708 C C . SER A 1 93 ? 11.967 1.699 1.816 1.00 86.25 93 SER A C 1
ATOM 710 O O . SER A 1 93 ? 12.473 2.251 0.835 1.00 86.25 93 SER A O 1
ATOM 712 N N . ARG A 1 94 ? 10.638 1.599 1.959 1.00 85.19 94 ARG A N 1
ATOM 713 C CA . ARG A 1 94 ? 9.669 2.145 0.997 1.00 85.19 94 ARG A CA 1
ATOM 714 C C . ARG A 1 94 ? 9.798 3.664 0.831 1.00 85.19 94 ARG A C 1
ATOM 716 O O . ARG A 1 94 ? 9.749 4.148 -0.301 1.00 85.19 94 ARG A O 1
ATOM 723 N N . GLN A 1 95 ? 9.980 4.399 1.927 1.00 86.88 95 GLN A N 1
ATOM 724 C CA . GLN A 1 95 ? 10.157 5.857 1.919 1.00 86.88 95 GLN A CA 1
ATOM 725 C C . GLN A 1 95 ? 11.498 6.278 1.301 1.00 86.88 95 GLN A C 1
ATOM 727 O O . GLN A 1 95 ? 11.535 7.207 0.495 1.00 86.88 95 GLN A O 1
ATOM 732 N N . GLU A 1 96 ? 12.589 5.577 1.612 1.00 89.44 96 GLU A N 1
ATOM 733 C CA . GLU A 1 96 ? 13.915 5.830 1.030 1.00 89.44 96 GLU A CA 1
ATOM 734 C C . GLU A 1 96 ? 13.940 5.536 -0.477 1.00 89.44 96 GLU A C 1
ATOM 736 O O . GLU A 1 96 ? 14.461 6.338 -1.252 1.00 89.44 96 GLU A O 1
ATOM 741 N N . SER A 1 97 ? 13.297 4.448 -0.918 1.00 86.81 97 SER A N 1
ATOM 742 C CA . SER A 1 97 ? 13.109 4.141 -2.344 1.00 86.81 97 SER A CA 1
ATOM 743 C C . SER A 1 97 ? 12.359 5.264 -3.068 1.00 86.81 97 SER A C 1
ATOM 745 O O . SER A 1 97 ? 12.783 5.727 -4.130 1.00 86.81 97 SER A O 1
ATOM 747 N N . GLN A 1 98 ? 11.278 5.769 -2.465 1.00 86.81 98 GLN A N 1
ATOM 748 C CA . GLN A 1 98 ? 10.531 6.902 -3.005 1.00 86.81 98 GLN A CA 1
ATOM 749 C C . GLN A 1 98 ? 11.373 8.183 -3.065 1.00 86.81 98 GLN A C 1
ATOM 751 O O . GLN A 1 98 ? 11.289 8.907 -4.056 1.00 86.81 98 GLN A O 1
ATOM 756 N N . ALA A 1 99 ? 12.185 8.468 -2.044 1.00 91.81 99 ALA A N 1
ATOM 757 C CA . ALA A 1 99 ? 13.070 9.632 -2.031 1.00 91.81 99 ALA A CA 1
ATOM 758 C C . ALA A 1 99 ? 14.159 9.550 -3.115 1.00 91.81 99 ALA A C 1
ATOM 760 O O . ALA A 1 99 ? 14.503 10.569 -3.709 1.00 91.81 99 ALA A O 1
ATOM 761 N N . TYR A 1 100 ? 14.670 8.349 -3.397 1.00 92.62 100 TYR A N 1
ATOM 762 C CA . TYR A 1 100 ? 15.699 8.126 -4.413 1.00 92.62 100 TYR A CA 1
ATOM 763 C C . TYR A 1 100 ? 15.155 8.221 -5.846 1.00 92.62 100 TYR A C 1
ATOM 765 O O . TYR A 1 100 ? 15.724 8.917 -6.684 1.00 92.62 100 TYR A O 1
ATOM 773 N N . PHE A 1 101 ? 14.049 7.532 -6.143 1.00 89.56 101 PHE A N 1
ATOM 774 C CA . PHE A 1 101 ? 13.512 7.451 -7.507 1.00 89.56 101 PHE A CA 1
ATOM 775 C C . PHE A 1 101 ? 12.536 8.579 -7.860 1.00 89.56 101 PHE A C 1
ATOM 777 O O . PHE A 1 101 ? 12.305 8.847 -9.041 1.00 89.56 101 PHE A O 1
ATOM 784 N N . GLY A 1 102 ? 11.942 9.227 -6.858 1.00 94.25 102 GLY A N 1
ATOM 785 C CA . GLY A 1 102 ? 10.717 9.996 -7.037 1.00 94.25 102 GLY A CA 1
ATOM 786 C C . GLY A 1 102 ? 9.493 9.083 -7.173 1.00 94.25 102 GLY A C 1
ATOM 787 O O . GLY A 1 102 ? 9.594 7.891 -7.474 1.00 94.25 102 GLY A O 1
ATOM 788 N N . LEU A 1 103 ? 8.309 9.647 -6.935 1.00 89.69 103 LEU A N 1
ATOM 789 C CA . LEU A 1 103 ? 7.088 8.860 -6.755 1.00 89.69 103 LEU A CA 1
ATOM 790 C C . LEU A 1 103 ? 6.681 8.068 -8.009 1.00 89.69 103 LEU A C 1
ATOM 792 O O . LEU A 1 103 ? 6.391 6.879 -7.899 1.00 89.69 103 LEU A O 1
ATOM 796 N N . ASP A 1 104 ? 6.727 8.685 -9.193 1.00 91.75 104 ASP A N 1
ATOM 797 C 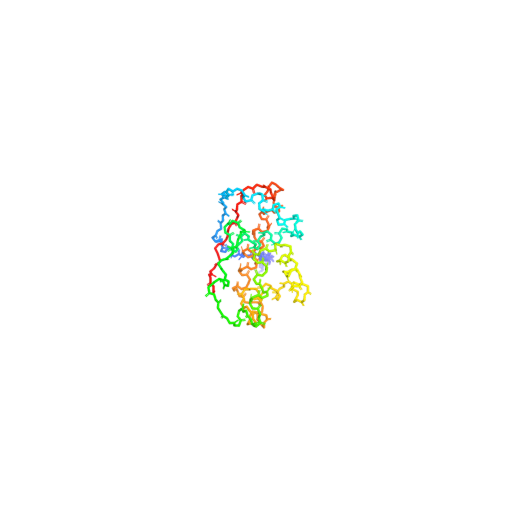CA . ASP A 1 104 ? 6.318 8.030 -10.444 1.00 91.75 104 ASP A CA 1
ATOM 798 C C . ASP A 1 104 ? 7.215 6.843 -10.807 1.00 91.75 104 ASP A C 1
ATOM 800 O O . ASP A 1 104 ? 6.723 5.746 -11.071 1.00 91.75 104 ASP A O 1
ATOM 804 N N . LYS A 1 105 ? 8.542 7.023 -10.758 1.00 92.75 105 LYS A N 1
ATOM 805 C CA . LYS A 1 105 ? 9.486 5.929 -11.027 1.00 92.75 105 LYS A CA 1
ATOM 806 C C . LYS A 1 105 ? 9.442 4.855 -9.949 1.00 92.75 105 LYS A C 1
ATOM 808 O O . LYS A 1 105 ? 9.631 3.688 -10.269 1.00 92.75 105 LYS A O 1
ATOM 813 N N . ARG A 1 106 ? 9.157 5.216 -8.695 1.00 92.12 106 ARG A N 1
ATOM 814 C CA . ARG A 1 106 ? 8.959 4.238 -7.620 1.00 92.12 106 ARG A CA 1
ATOM 815 C C . ARG A 1 106 ? 7.731 3.371 -7.879 1.00 92.12 106 ARG A C 1
ATOM 817 O O . ARG A 1 106 ? 7.826 2.162 -7.716 1.00 92.12 106 ARG A O 1
ATOM 824 N N . PHE A 1 107 ? 6.604 3.947 -8.302 1.00 90.50 107 PHE A N 1
ATOM 825 C CA . PHE A 1 107 ? 5.424 3.173 -8.707 1.00 90.50 107 PHE A CA 1
ATOM 826 C C . PHE A 1 107 ? 5.719 2.268 -9.899 1.00 90.50 107 PHE A C 1
ATOM 828 O O . PHE A 1 107 ? 5.383 1.088 -9.877 1.00 90.50 107 PHE A O 1
ATOM 835 N N . ALA A 1 108 ? 6.400 2.807 -10.906 1.00 92.50 108 ALA A N 1
ATOM 836 C CA . ALA A 1 108 ? 6.780 2.058 -12.088 1.00 92.50 108 ALA A CA 1
ATOM 837 C C . ALA A 1 108 ? 7.714 0.881 -11.770 1.00 92.50 108 ALA A C 1
ATOM 839 O O . ALA A 1 108 ? 7.489 -0.230 -12.243 1.00 92.50 108 ALA A O 1
ATOM 840 N N . GLY A 1 109 ? 8.726 1.116 -10.933 1.00 88.94 109 GLY A N 1
ATOM 841 C CA . GLY A 1 109 ? 9.662 0.093 -10.478 1.00 88.94 109 GLY A CA 1
ATOM 842 C C . GLY A 1 109 ? 9.030 -0.938 -9.553 1.00 88.94 109 GLY A C 1
ATOM 843 O O . GLY A 1 109 ? 9.297 -2.125 -9.697 1.00 88.94 109 GLY A O 1
ATOM 844 N N . HIS A 1 110 ? 8.147 -0.511 -8.647 1.00 87.38 110 HIS A N 1
ATOM 845 C CA . HIS A 1 110 ? 7.375 -1.426 -7.801 1.00 87.38 110 HIS A CA 1
ATOM 846 C C . HIS A 1 110 ? 6.475 -2.325 -8.649 1.00 87.38 110 HIS A C 1
ATOM 848 O O . HIS A 1 110 ? 6.369 -3.515 -8.379 1.00 87.38 110 HIS A O 1
ATOM 854 N N . ARG A 1 111 ? 5.865 -1.770 -9.700 1.00 90.00 111 ARG A N 1
ATOM 855 C CA . ARG A 1 111 ? 4.966 -2.519 -10.571 1.00 90.00 111 ARG A CA 1
ATOM 856 C C . ARG A 1 111 ? 5.705 -3.467 -11.513 1.00 90.00 111 ARG A C 1
ATOM 858 O O . ARG A 1 111 ? 5.314 -4.619 -11.599 1.00 90.00 111 ARG A O 1
ATOM 865 N N . ASN A 1 112 ? 6.733 -2.997 -12.223 1.00 90.56 112 ASN A N 1
ATOM 866 C CA . ASN A 1 112 ? 7.353 -3.738 -13.331 1.00 90.56 112 ASN A CA 1
ATOM 867 C C . ASN A 1 112 ? 8.895 -3.663 -13.344 1.00 90.56 112 ASN A C 1
ATOM 869 O O . ASN A 1 112 ? 9.526 -3.645 -14.404 1.00 90.56 112 ASN A O 1
ATOM 873 N N . GLY A 1 113 ? 9.513 -3.558 -12.167 1.00 88.50 113 GLY A N 1
ATOM 874 C CA . GLY A 1 113 ? 10.966 -3.596 -11.993 1.00 88.50 113 GLY A CA 1
ATOM 875 C C . GLY A 1 113 ? 11.723 -2.545 -12.812 1.00 88.50 113 GLY A C 1
ATOM 876 O O . GLY A 1 113 ? 11.235 -1.445 -13.083 1.00 88.50 113 GLY A O 1
ATOM 877 N N . GLU A 1 114 ? 12.936 -2.888 -13.238 1.00 90.25 114 GLU A N 1
ATOM 878 C CA . GLU A 1 114 ? 13.779 -2.008 -14.056 1.00 90.25 114 GLU A CA 1
ATOM 879 C C . GLU A 1 114 ? 13.096 -1.588 -15.371 1.00 90.25 114 GLU A C 1
ATOM 881 O O . GLU A 1 114 ? 13.174 -0.424 -15.772 1.00 90.25 114 GLU A O 1
ATOM 886 N N . THR A 1 115 ? 12.349 -2.498 -16.003 1.00 92.56 115 THR A N 1
ATOM 887 C CA . THR A 1 115 ? 11.554 -2.205 -17.206 1.00 92.56 115 THR A CA 1
ATOM 888 C C . THR A 1 115 ? 10.555 -1.079 -16.953 1.00 92.56 115 THR A C 1
ATOM 890 O O . THR A 1 115 ? 10.435 -0.164 -17.769 1.00 92.56 115 THR A O 1
ATOM 893 N N . GLY A 1 116 ? 9.872 -1.105 -15.807 1.00 93.62 116 GLY A N 1
ATOM 894 C CA . GLY A 1 116 ? 8.975 -0.035 -15.385 1.00 93.62 116 GLY A CA 1
ATOM 895 C C . GLY A 1 116 ? 9.715 1.278 -15.146 1.00 93.62 116 GLY A C 1
ATOM 896 O O . GLY A 1 116 ? 9.292 2.313 -15.651 1.00 93.62 116 GLY A O 1
ATOM 897 N N . ILE A 1 117 ? 10.859 1.259 -14.455 1.00 92.88 117 ILE A N 1
ATOM 898 C CA . ILE A 1 117 ? 11.673 2.471 -14.231 1.00 92.88 117 ILE A CA 1
ATOM 899 C C . ILE A 1 117 ? 12.064 3.139 -15.560 1.00 92.88 117 ILE A C 1
ATOM 901 O O . ILE A 1 117 ? 12.033 4.370 -15.664 1.00 92.88 117 ILE A O 1
ATOM 905 N N . ASN A 1 118 ? 12.400 2.335 -16.571 1.00 95.56 118 ASN A N 1
ATOM 906 C CA . ASN A 1 118 ? 12.781 2.802 -17.904 1.00 95.56 118 ASN A CA 1
ATOM 907 C C . ASN A 1 118 ? 11.582 3.214 -18.778 1.00 95.56 118 ASN A C 1
ATOM 909 O O . ASN A 1 118 ? 11.753 3.986 -19.720 1.00 95.56 118 ASN A O 1
ATOM 913 N N . ASN A 1 119 ? 10.370 2.751 -18.458 1.00 95.56 119 ASN A N 1
ATOM 914 C CA . ASN A 1 119 ? 9.133 3.119 -19.144 1.00 95.56 119 ASN A CA 1
ATOM 915 C C . ASN A 1 119 ? 7.975 3.350 -18.146 1.00 95.56 119 ASN A C 1
ATOM 917 O O . ASN A 1 119 ? 7.057 2.533 -18.053 1.00 95.56 119 ASN A O 1
ATOM 921 N N . PRO A 1 120 ? 7.987 4.464 -17.389 1.00 95.06 120 PRO A N 1
ATOM 922 C CA . PRO A 1 120 ? 7.104 4.641 -16.233 1.00 95.06 120 PRO A CA 1
ATOM 923 C C . PRO A 1 120 ? 5.654 4.991 -16.582 1.00 95.06 120 PRO A C 1
ATOM 925 O O . PRO A 1 120 ? 4.800 5.013 -15.702 1.00 95.06 120 PRO A O 1
ATOM 928 N N . ASN A 1 121 ? 5.362 5.269 -17.853 1.00 95.19 121 ASN A N 1
ATOM 929 C CA . ASN A 1 121 ? 4.079 5.820 -18.289 1.00 95.19 121 ASN A CA 1
ATOM 930 C C . ASN A 1 121 ? 3.206 4.797 -19.026 1.00 95.19 121 ASN A C 1
ATOM 932 O O . ASN A 1 121 ? 2.345 5.186 -19.813 1.00 95.19 121 ASN A O 1
ATOM 936 N N . THR A 1 122 ? 3.427 3.496 -18.814 1.00 94.50 122 THR A N 1
ATOM 937 C CA . THR A 1 122 ? 2.551 2.471 -19.400 1.00 94.50 122 THR A CA 1
ATOM 938 C C . THR A 1 122 ? 1.156 2.516 -18.777 1.00 94.50 122 THR A C 1
ATOM 940 O O . THR A 1 122 ? 0.984 2.924 -17.627 1.00 94.50 122 THR A O 1
ATOM 943 N N . GLN A 1 123 ? 0.156 2.048 -19.526 1.00 93.81 123 GLN A N 1
ATOM 944 C CA . GLN A 1 123 ? -1.217 1.964 -19.029 1.00 93.81 123 GLN A CA 1
ATOM 945 C C . GLN A 1 123 ? -1.333 1.061 -17.793 1.00 93.81 123 GLN A C 1
ATOM 947 O O . GLN A 1 123 ? -2.082 1.379 -16.879 1.00 93.81 123 GLN A O 1
ATOM 952 N N . ASP A 1 124 ? -0.575 -0.036 -17.736 1.00 93.19 124 ASP A N 1
ATOM 953 C CA . ASP A 1 124 ? -0.551 -0.937 -16.579 1.00 93.19 124 ASP A CA 1
ATOM 954 C C . ASP A 1 124 ? -0.072 -0.225 -15.301 1.00 93.19 124 ASP A C 1
ATOM 956 O O . ASP A 1 124 ? -0.721 -0.304 -14.257 1.00 93.19 124 ASP A O 1
ATOM 960 N N . ILE A 1 125 ? 1.007 0.560 -15.404 1.00 93.31 125 ILE A N 1
ATOM 961 C CA . ILE A 1 125 ? 1.533 1.347 -14.279 1.00 93.31 125 ILE A CA 1
ATOM 962 C C . ILE A 1 125 ? 0.525 2.415 -13.844 1.00 93.31 125 ILE A C 1
ATOM 964 O O . ILE A 1 125 ? 0.332 2.620 -12.646 1.00 93.31 125 ILE A O 1
ATOM 968 N N . GLN A 1 126 ? -0.143 3.078 -14.793 1.00 93.38 126 GLN A N 1
ATOM 969 C CA . GLN A 1 126 ? -1.190 4.057 -14.483 1.00 93.38 126 GLN A CA 1
ATOM 970 C C . GLN A 1 126 ? -2.406 3.405 -13.819 1.00 93.38 126 GLN A C 1
ATOM 972 O O . GLN A 1 126 ? -2.933 3.947 -12.853 1.00 93.38 126 GLN A O 1
ATOM 977 N N . ASN A 1 127 ? -2.819 2.217 -14.264 1.00 91.62 127 ASN A N 1
ATOM 978 C CA . ASN A 1 127 ? -3.922 1.483 -13.649 1.00 91.62 127 ASN A CA 1
ATOM 979 C C . ASN A 1 127 ? -3.589 1.093 -12.202 1.00 91.62 127 ASN A C 1
ATOM 981 O O . ASN A 1 127 ? -4.393 1.336 -11.306 1.00 91.62 127 ASN A O 1
ATOM 985 N N . TYR A 1 128 ? -2.390 0.556 -11.954 1.00 92.56 128 TYR A N 1
ATOM 986 C CA . TYR A 1 128 ? -1.935 0.241 -10.598 1.00 92.56 128 TYR A CA 1
ATOM 987 C C . TYR A 1 128 ? -1.875 1.497 -9.709 1.00 92.56 128 TYR A C 1
ATOM 989 O O . TYR A 1 128 ? -2.394 1.503 -8.592 1.00 92.56 128 TYR A O 1
ATOM 997 N N . LYS A 1 129 ? -1.275 2.582 -10.216 1.00 93.56 129 LYS A N 1
ATOM 998 C CA . LYS A 1 129 ? -1.066 3.828 -9.469 1.00 93.56 129 LYS A CA 1
ATOM 999 C C . LYS A 1 129 ? -2.374 4.577 -9.207 1.00 93.56 129 LYS A C 1
ATOM 1001 O O . LYS A 1 129 ? -2.725 4.810 -8.053 1.00 93.56 129 LYS A O 1
ATOM 1006 N N . ASP A 1 130 ? -3.074 4.971 -10.264 1.00 92.56 130 ASP A N 1
ATOM 1007 C CA . ASP A 1 130 ? -4.175 5.932 -10.195 1.00 92.56 130 ASP A CA 1
ATOM 1008 C C . ASP A 1 130 ? -5.500 5.234 -9.876 1.00 92.56 130 ASP A C 1
ATOM 1010 O O . ASP A 1 130 ? -6.181 5.601 -8.916 1.00 92.56 130 ASP A O 1
ATOM 1014 N N . ALA A 1 131 ? -5.842 4.194 -10.643 1.00 89.50 131 ALA A N 1
ATOM 1015 C CA . ALA A 1 131 ? -7.094 3.464 -10.457 1.00 89.50 131 ALA A CA 1
ATOM 1016 C C . ALA A 1 131 ? -7.059 2.525 -9.241 1.00 89.50 131 ALA A C 1
ATOM 1018 O O . ALA A 1 131 ? -8.099 2.314 -8.630 1.00 89.50 131 ALA A O 1
ATOM 1019 N N . GLY A 1 132 ? -5.887 1.996 -8.876 1.00 93.19 132 GLY A N 1
ATOM 1020 C CA . GLY A 1 132 ? -5.687 1.158 -7.693 1.00 93.19 132 GLY A CA 1
ATOM 1021 C C . GLY A 1 132 ? -5.365 1.976 -6.442 1.00 93.19 132 GLY A C 1
ATOM 1022 O O . GLY A 1 132 ? -6.236 2.274 -5.623 1.00 93.19 132 GLY A O 1
ATOM 1023 N N . VAL A 1 133 ? -4.091 2.344 -6.286 1.00 94.31 133 VAL A N 1
ATOM 1024 C CA . VAL A 1 133 ? -3.572 2.912 -5.030 1.00 94.31 133 VAL A CA 1
ATOM 1025 C C . VAL A 1 133 ? -4.208 4.258 -4.687 1.00 94.31 133 VAL A C 1
ATOM 1027 O O . VAL A 1 133 ? -4.650 4.454 -3.554 1.00 94.31 133 VAL A O 1
ATOM 1030 N N . TYR A 1 134 ? -4.281 5.201 -5.628 1.00 96.19 134 TYR A N 1
ATOM 1031 C CA . TYR A 1 134 ? -4.845 6.522 -5.333 1.00 96.19 134 TYR A CA 1
ATOM 1032 C C . TYR A 1 134 ? -6.356 6.501 -5.123 1.00 96.19 134 TYR A C 1
ATOM 1034 O O . TYR A 1 134 ? -6.849 7.273 -4.297 1.00 96.19 134 TYR A O 1
ATOM 1042 N N . TRP A 1 135 ? -7.085 5.605 -5.789 1.00 96.44 135 TRP A N 1
ATOM 1043 C CA . TRP A 1 135 ? -8.504 5.417 -5.509 1.00 96.44 135 TRP A CA 1
ATOM 1044 C C . TRP A 1 135 ? -8.729 4.923 -4.075 1.00 96.44 135 TRP A C 1
ATOM 1046 O O . TRP A 1 135 ? -9.506 5.540 -3.344 1.00 96.44 135 TRP A O 1
ATOM 1056 N N . ILE A 1 136 ? -7.994 3.889 -3.636 1.00 97.00 136 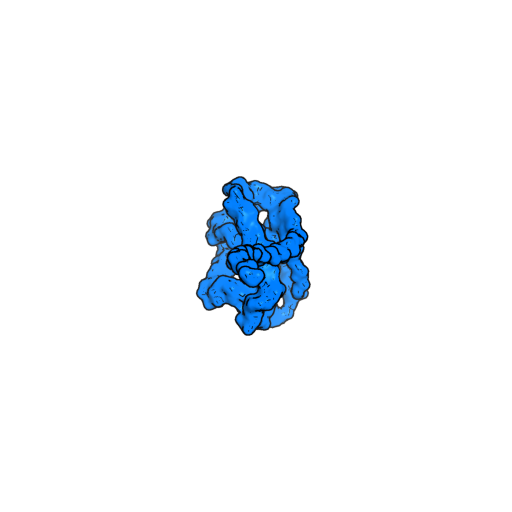ILE A N 1
ATOM 1057 C CA . ILE A 1 136 ? -8.057 3.377 -2.255 1.00 97.00 136 ILE A CA 1
ATOM 1058 C C . ILE A 1 136 ? -7.674 4.475 -1.261 1.00 97.00 136 ILE A C 1
ATOM 1060 O O . ILE A 1 136 ? -8.373 4.700 -0.273 1.00 97.00 136 ILE A O 1
ATOM 1064 N N . LYS A 1 137 ? -6.588 5.205 -1.539 1.00 97.81 137 LYS A N 1
ATOM 1065 C CA . LYS A 1 137 ? -6.138 6.324 -0.705 1.00 97.81 137 LYS A CA 1
ATOM 1066 C C . LYS A 1 137 ? -7.244 7.368 -0.533 1.00 97.81 137 LYS A C 1
ATOM 1068 O O . LYS A 1 137 ? -7.485 7.807 0.589 1.00 97.81 137 LYS A O 1
ATOM 1073 N N . ALA A 1 138 ? -7.932 7.728 -1.616 1.00 98.12 138 ALA A N 1
ATOM 1074 C CA . ALA A 1 138 ? -9.050 8.663 -1.573 1.00 98.12 138 ALA A CA 1
ATOM 1075 C C . ALA A 1 138 ? -10.223 8.129 -0.735 1.00 98.12 138 ALA A C 1
ATOM 1077 O O . ALA A 1 138 ? -10.833 8.904 0.001 1.00 98.12 138 ALA A O 1
ATOM 1078 N N . GLN A 1 139 ? -10.508 6.820 -0.776 1.00 98.31 139 GLN A N 1
ATOM 1079 C CA . GLN A 1 139 ? -11.534 6.224 0.087 1.00 98.31 139 GLN A CA 1
ATOM 1080 C C . GLN A 1 139 ? -11.153 6.330 1.566 1.00 98.31 139 GLN A C 1
ATOM 1082 O O . GLN A 1 139 ? -11.964 6.778 2.375 1.00 98.31 139 GLN A O 1
ATOM 1087 N N . ILE A 1 140 ? -9.907 6.003 1.923 1.00 98.00 140 ILE A N 1
ATOM 1088 C CA . ILE A 1 140 ? -9.416 6.115 3.305 1.00 98.00 140 ILE A CA 1
ATOM 1089 C C . ILE A 1 140 ? -9.469 7.572 3.794 1.00 98.00 140 ILE A C 1
ATOM 1091 O O . ILE A 1 140 ? -9.817 7.826 4.943 1.00 98.00 140 ILE A O 1
ATOM 1095 N N . GLU A 1 141 ? -9.146 8.538 2.933 1.00 98.25 141 GLU A N 1
ATOM 1096 C CA . GLU A 1 141 ? -9.142 9.968 3.279 1.00 98.25 141 GLU A CA 1
ATOM 1097 C C . GLU A 1 141 ? -10.531 10.610 3.290 1.00 98.25 141 GLU A C 1
ATOM 1099 O O . GLU A 1 141 ? -10.684 11.705 3.832 1.00 98.25 141 GLU A O 1
ATOM 1104 N N . SER A 1 142 ? -11.542 9.937 2.736 1.00 98.31 142 SER A N 1
ATOM 1105 C CA . SER A 1 142 ? -12.914 10.451 2.698 1.00 98.31 142 SER A CA 1
ATOM 1106 C C . SER A 1 142 ? -13.555 10.568 4.086 1.00 98.31 142 SER A C 1
ATOM 1108 O O . SER A 1 142 ? -14.426 11.414 4.289 1.00 98.31 142 SER A O 1
ATOM 1110 N N . ASP A 1 143 ? -13.118 9.750 5.048 1.00 98.50 143 ASP A N 1
ATOM 1111 C CA . ASP A 1 143 ? -13.607 9.753 6.426 1.00 98.50 143 ASP A CA 1
ATOM 1112 C C . ASP A 1 143 ? -12.523 9.218 7.375 1.00 98.50 143 ASP A C 1
ATOM 1114 O O . ASP A 1 143 ? -11.992 8.121 7.194 1.00 98.50 143 ASP A O 1
ATOM 1118 N N . GLN A 1 144 ? -12.226 9.966 8.444 1.00 97.44 144 GLN A N 1
ATOM 1119 C CA . GLN A 1 144 ? -11.221 9.585 9.441 1.00 97.44 144 GLN A CA 1
ATOM 1120 C C . GLN A 1 144 ? -11.495 8.229 10.104 1.00 97.44 144 GLN A C 1
ATOM 1122 O O . GLN A 1 144 ? -10.554 7.608 10.610 1.00 97.44 144 GLN A O 1
ATOM 1127 N N . LYS A 1 145 ? -12.745 7.745 10.109 1.00 98.19 145 LYS A N 1
ATOM 1128 C CA . LYS A 1 145 ? -13.062 6.410 10.635 1.00 98.19 145 LYS A CA 1
ATOM 1129 C C . LYS A 1 145 ? -12.297 5.308 9.893 1.00 98.19 145 LYS A C 1
ATOM 1131 O O . LYS A 1 145 ? -11.851 4.359 10.536 1.00 98.19 145 LYS A O 1
ATOM 1136 N N . TYR A 1 146 ? -12.050 5.468 8.589 1.00 98.31 146 TYR A N 1
ATOM 1137 C CA . TYR A 1 146 ? -11.398 4.447 7.763 1.00 98.31 146 TYR A CA 1
ATOM 1138 C C . TYR A 1 146 ? -9.912 4.268 8.075 1.00 98.31 146 TYR A C 1
ATOM 1140 O O . TYR A 1 146 ? -9.321 3.247 7.722 1.00 98.31 146 TYR A O 1
ATOM 1148 N N . LEU A 1 147 ? -9.307 5.203 8.813 1.00 97.25 147 LEU A N 1
ATOM 1149 C CA . LEU A 1 147 ? -7.960 5.046 9.364 1.00 97.25 147 LEU A CA 1
ATOM 1150 C C . LEU A 1 147 ? -7.915 4.068 10.551 1.00 97.25 147 LEU A C 1
ATOM 1152 O O . LEU A 1 147 ? -6.825 3.679 10.980 1.00 97.25 147 LEU A O 1
ATOM 1156 N N . ARG A 1 148 ? -9.067 3.720 11.139 1.00 97.06 148 ARG A N 1
ATOM 1157 C CA . ARG A 1 148 ? -9.151 3.018 12.433 1.00 97.06 148 ARG A CA 1
ATOM 1158 C C . ARG A 1 148 ? -10.090 1.820 12.436 1.00 97.06 148 ARG A C 1
ATOM 1160 O O . ARG A 1 148 ? -9.947 0.987 13.322 1.00 97.06 148 ARG A O 1
ATOM 1167 N N . ASP A 1 149 ? -11.049 1.771 11.520 1.00 98.25 149 ASP A N 1
ATOM 1168 C CA . ASP A 1 149 ? -12.012 0.683 11.413 1.00 98.25 149 ASP A CA 1
ATOM 1169 C C . ASP A 1 149 ? -11.475 -0.500 10.595 1.00 98.25 149 ASP A C 1
ATOM 1171 O O . ASP A 1 149 ? -10.376 -0.465 10.032 1.00 98.25 149 ASP A O 1
ATOM 1175 N N . ASP A 1 150 ? -12.305 -1.529 10.495 1.00 98.38 150 ASP A N 1
ATOM 1176 C CA . ASP A 1 150 ? -11.995 -2.792 9.833 1.00 98.38 150 ASP A CA 1
ATOM 1177 C C . ASP A 1 150 ? -12.364 -2.797 8.334 1.00 98.38 150 ASP A C 1
ATOM 1179 O O . ASP A 1 150 ? -12.372 -3.845 7.694 1.00 98.38 150 ASP A O 1
ATOM 1183 N N . THR A 1 151 ? -12.671 -1.636 7.744 1.00 98.38 151 THR A N 1
ATOM 1184 C CA . THR A 1 151 ? -13.044 -1.540 6.325 1.00 98.38 151 THR A CA 1
ATOM 1185 C C . THR A 1 151 ? -11.811 -1.695 5.431 1.00 98.38 151 THR A C 1
ATOM 1187 O O . THR A 1 151 ? -10.872 -0.899 5.526 1.00 98.38 151 THR A O 1
ATOM 1190 N N . SER A 1 152 ? -11.818 -2.685 4.542 1.00 96.81 152 SER A N 1
ATOM 1191 C CA . SER A 1 152 ? -10.854 -2.841 3.450 1.00 96.81 152 SER A CA 1
ATOM 1192 C C . SER A 1 152 ? -11.481 -2.367 2.145 1.00 96.81 152 SER A C 1
ATOM 1194 O O . SER A 1 152 ? -12.607 -2.752 1.835 1.00 96.81 152 SER A O 1
ATOM 1196 N N . PHE A 1 153 ? -10.770 -1.534 1.390 1.00 97.12 153 PHE A N 1
ATOM 1197 C CA . PHE A 1 153 ? -11.131 -1.119 0.037 1.00 97.12 153 PHE A CA 1
ATOM 1198 C C . PHE A 1 153 ? -10.273 -1.887 -0.955 1.00 97.12 153 PHE A C 1
ATOM 1200 O O . PHE A 1 153 ? -9.073 -2.034 -0.752 1.00 97.12 153 PHE A O 1
ATOM 1207 N N . TRP A 1 154 ? -10.868 -2.334 -2.049 1.00 94.50 154 TRP A N 1
ATOM 1208 C CA . TRP A 1 154 ? -10.163 -3.125 -3.047 1.00 94.50 154 TRP A CA 1
ATOM 1209 C C . TRP A 1 154 ? -10.439 -2.596 -4.445 1.00 94.50 154 TRP A C 1
ATOM 1211 O O . TRP A 1 154 ? -11.488 -2.004 -4.707 1.00 94.50 154 TRP A O 1
ATOM 1221 N N . VAL A 1 155 ? -9.483 -2.840 -5.335 1.00 93.75 155 VAL A N 1
ATOM 1222 C CA . VAL A 1 155 ? -9.589 -2.609 -6.773 1.00 93.75 155 VAL A CA 1
ATOM 1223 C C . VAL A 1 155 ? -8.956 -3.807 -7.462 1.00 93.75 155 VAL A C 1
ATOM 1225 O O . VAL A 1 155 ? -7.843 -4.199 -7.113 1.00 93.75 155 VAL A O 1
ATOM 1228 N N . TYR A 1 156 ? -9.636 -4.388 -8.444 1.00 91.00 156 TYR A N 1
ATOM 1229 C CA . TYR A 1 156 ? -9.032 -5.410 -9.283 1.00 91.00 156 TYR A CA 1
ATOM 1230 C C . TYR A 1 156 ? -7.956 -4.782 -10.175 1.00 91.00 156 TYR A C 1
ATOM 1232 O O . TYR A 1 156 ? -8.243 -3.983 -11.069 1.00 91.00 156 TYR A O 1
ATOM 1240 N N . VAL A 1 157 ? -6.706 -5.182 -9.948 1.00 87.19 157 VAL A N 1
ATOM 1241 C CA . VAL A 1 157 ? -5.571 -4.883 -10.821 1.00 87.19 157 VAL A CA 1
ATOM 1242 C C . VAL A 1 157 ? -5.022 -6.212 -11.320 1.00 87.19 157 VAL A C 1
ATOM 1244 O O . VAL A 1 157 ? -4.673 -7.084 -10.528 1.00 87.19 157 VAL A O 1
ATOM 1247 N N . GLN A 1 158 ? -4.961 -6.379 -12.640 1.00 87.12 158 GLN A N 1
ATOM 1248 C CA . GLN A 1 158 ? -4.494 -7.619 -13.258 1.00 87.12 158 GLN A CA 1
ATOM 1249 C C . GLN A 1 158 ? -3.072 -7.966 -12.770 1.00 87.12 158 GLN A C 1
ATOM 1251 O O . GLN A 1 158 ? -2.206 -7.099 -12.825 1.00 87.12 158 GLN A O 1
ATOM 1256 N N . PRO A 1 159 ? -2.780 -9.190 -12.303 1.00 82.75 159 PRO A N 1
ATOM 1257 C CA . PRO A 1 159 ? -1.417 -9.585 -11.934 1.00 82.75 159 PRO A CA 1
ATOM 1258 C C . PRO A 1 159 ? -0.453 -9.608 -13.133 1.00 82.75 159 PRO A C 1
ATOM 1260 O O . PRO A 1 159 ? -0.888 -9.847 -14.263 1.00 82.75 159 PRO A O 1
ATOM 1263 N N . ILE A 1 160 ? 0.846 -9.400 -12.873 1.00 77.94 160 ILE A N 1
ATOM 1264 C CA . ILE A 1 160 ? 1.945 -9.521 -13.853 1.00 77.94 160 ILE A CA 1
ATOM 1265 C C . ILE A 1 160 ? 3.082 -10.408 -13.343 1.00 77.94 160 ILE A C 1
ATOM 1267 O O . ILE A 1 160 ? 3.256 -10.519 -12.099 1.00 77.94 160 ILE A O 1
#

=== Feature glossary ===
The record interleaves many kinds of information about one protein. Here is each kind framed as the question it answers.

Q: What are the backbone torsion angles?
A: φ (phi) and ψ (psi) are the two rotatable backbone dihedrals per residue: φ is the C(i-1)–N–Cα–C torsion, ψ is the N–Cα–C–N(i+1) torsion, both in degrees on (−180°, 180°]. α-helical residues cluster near (−60°, −45°); β-strand residues near (−120°, +130°). A Ramachandran plot is simply a scatter of (φ, ψ) for every residue.

Q: What is the amino-acid chain?
A: This is the polypeptide sequence — one letter per residue, N-terminus first. Length ranges from a few dozen residues for small domains to over a thousand for large multi-domain proteins.

Q: How mobile is each atom in the crystal?
A: For experimental (PDB) structures, the B-factor (temperature factor) quantifies the positional spread of each atom in the crystal — a combination of thermal vibration and static disorder — in units of Å². High B-factors mark flexible loops or poorly resolved regions; low B-factors mark the rigid, well-ordered core.

Q: Are the domains correctly placed relative to each other?
A: Predicted Aligned Error (PAE) is an AlphaFold confidence matrix: entry (i, j) is the expected error in the position of residue j, in ångströms, when the prediction is superimposed on the true structure at residue i. Low PAE within a block of residues means that block is internally rigid and well-predicted; high PAE between two blocks means their relative placement is uncertain even if each block individually is confident.

Q: How confident is the AlphaFold model at each residue?
A: pLDDT is the predicted lDDT-Cα score: AlphaFold's confidence that the local environment of each residue (all inter-atomic distances within 15 Å) is correctly placed. It is a per-residue number between 0 and 100, with higher meaning more reliable.

Q: What family and function is it annotated with?
A: Functional annotations link the protein to curated databases. InterPro entries identify conserved domains and families by matching the sequence against member-database signatures (Pfam, PROSITE, CDD, …). Gene Ontology (GO) terms describe molecular function, biological process, and cellular component in a controlled vocabulary. CATH places the structure in a hierarchical fold classification (Class/Architecture/Topology/Homologous-superfamily). The organism is the source species.

Q: How big and how compact is the whole molecule?
A: Three whole-structure scalars: the radius of gyration (RMS distance of Cα from centroid, in Å), the count of Cα–Cα contacts (pairs closer than 8 Å and separated by more than four residues in sequence — i.e. tertiary, not local, contacts), and the bounding-box dimensions. Together they distinguish compact globular folds from extended fibres or disordered chains.

Q: What known structures does this most resemble?
A: The Foldseek neighbor list gives the closest experimentally determined structures in the PDB, ranked by structural alignment. TM-score near 1 means near-identical fold; near 0.3 means only rough topology match. This is how one finds what a novel AlphaFold prediction most resembles in the solved-structure universe.

Q: Which residues are buried vs exposed?
A: SASA measures how much of the protein is reachable by solvent. It is computed by rolling a water-sized probe over the atomic surface and summing the exposed area (Å²). Per-residue SASA distinguishes core (buried, low SASA) from surface (exposed, high SASA) residues; total SASA is a whole-molecule size measure.

Q: Which residues are in helices, strands, or loops?
A: Eight-state secondary structure (DSSP): H is the canonical α-helix, G the tighter 3₁₀-helix, I the wider π-helix; E/B are β-structure, T and S are turns and bends, and '-' is everything else. DSSP derives these from the pattern of main-chain N–H···O=C hydrogen bonds, not from the sequence.

Q: Where is each backbone atom in 3D?
A: Structure coordinates are given as an mmCIF _atom_site loop: one row per atom with element, residue name, chain id, sequence number, and x/y/z position in Å. Only the four main-chain atoms per residue are included here; side chains are omitted to keep the record compact.

Q: What if only a Cα trace is available?
A: Three-state secondary structure (P-SEA) collapses the eight DSSP classes into helix (a), strand (b), and coil (c). P-SEA assigns these from Cα geometry alone — distances and angles — without requiring backbone oxygens, so it works on any Cα trace.

Q: What do the rendered images show?
A: The six renders are orthographic views along the three Cartesian axes in both directions. Representation (cartoon, sticks, or surface) and color scheme (sequence-rainbow or by-chain) vary across proteins so the training set covers all the common visualization conventions.

Q: What does the local fold look like, residue by residue?
A: Foldseek's 3Di representation compresses backbone geometry into a per-residue letter drawn from a learned twenty-state alphabet. It captures the tertiary interaction pattern around each residue — which residues are packed against it in space, regardless of where they are in sequence.

Q: What do the diagnostic plots show?
A: The contact map is a binary N×N matrix image: pixel (i, j) is dark where Cα_i and Cα_j are within 8 Å and |i−j|>4. Because the |i−j|>4 filter removes local helical contacts, off-diagonal stripes parallel to the main diagonal indicate parallel β-sheets; stripes perpendicular to it indicate antiparallel β-sheets. The Ramachandran plot scatters every residue's (φ, ψ) pair against the sterically allowed regions. The PAE heatmap renders the predicted-aligned-error matrix.